Protein AF-A0A8T5MH77-F1 (afdb_monomer)

Secondary structure (DSSP, 8-state):
-HHHHHHHHHHHHHHHHSTT-S-HHHHHHHHHHHHHHHHHHHHHHHHHHHHHHHHHHHHHHHHHHHHHHHHHHHHHHHHHHHHHHHHT-

Sequence (89 aa):
MVFDLLAFAAGVVYGYVNPGKEKKGKLLRKGLRMGVVVGIVFGFLNLFLEGSLGFGATLIGSIIGIGFLTLIFILGTIIGDWLEHKIKK

pLDDT: mean 81.92, std 6.59, range [54.5, 90.06]

Mean predicted aligned error: 6.69 Å

Radius of gyration: 15.95 Å; Cα contacts (8 Å, |Δi|>4): 116; chains: 1; bounding box: 34×19×48 Å

Nearest PDB structures (foldseek):
  6euq-assembly1_A  TM=3.435E-01  e=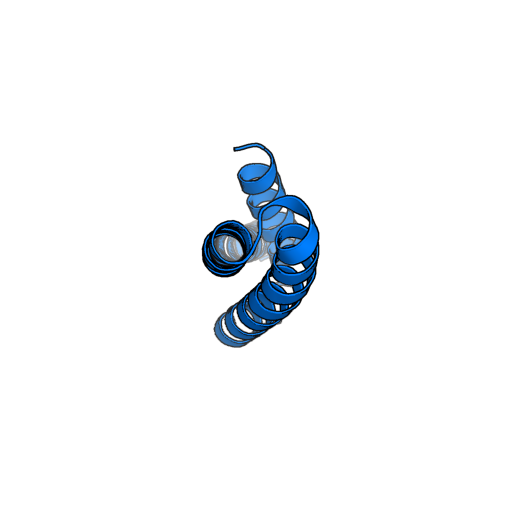7.973E+00  Escherichia coli K-12
  4kjs-assembly2_B  TM=2.609E-01  e=6.104E+00  Bacillus subtilis subsp. subtilis str. 168

Solvent-accessible surface area (backbone atoms only — not comparable to full-atom values): 4326 Å² total; per-residue (Å²): 109,71,66,50,53,50,32,22,51,51,14,22,54,48,12,41,76,48,57,88,75,66,64,66,68,57,55,50,53,51,33,44,52,50,11,48,54,50,9,51,55,54,10,57,57,30,35,78,74,62,31,73,67,39,18,56,54,40,27,54,50,34,31,52,50,37,37,50,41,41,51,42,16,51,53,18,22,55,53,11,28,51,50,35,52,70,74,79,98

Structure (mmCIF, N/CA/C/O backbone):
data_AF-A0A8T5MH77-F1
#
_entry.id   AF-A0A8T5MH77-F1
#
loop_
_atom_site.group_PDB
_atom_site.id
_atom_site.type_symbol
_atom_site.label_atom_id
_atom_site.label_alt_id
_atom_site.label_comp_id
_atom_site.label_asym_id
_atom_site.label_entity_id
_atom_site.label_seq_id
_atom_site.pdbx_PDB_ins_code
_atom_site.Cartn_x
_atom_site.Cartn_y
_atom_site.Cartn_z
_atom_site.occupancy
_atom_site.B_iso_or_equiv
_atom_site.auth_seq_id
_atom_site.auth_comp_id
_atom_site.auth_asym_id
_atom_site.auth_atom_id
_atom_site.pdbx_PDB_model_num
ATOM 1 N N . MET A 1 1 ? -4.839 10.592 -6.833 1.00 76.06 1 MET A N 1
ATOM 2 C CA . MET A 1 1 ? -6.010 11.234 -6.191 1.00 76.06 1 MET A CA 1
ATOM 3 C C . MET A 1 1 ? -7.096 10.232 -5.810 1.00 76.06 1 MET A C 1
ATOM 5 O O . MET A 1 1 ? -7.355 10.085 -4.625 1.00 76.06 1 MET A O 1
ATOM 9 N N . VAL A 1 2 ? -7.713 9.503 -6.753 1.00 86.38 2 VAL A N 1
ATOM 10 C CA . VAL A 1 2 ? -8.780 8.527 -6.415 1.00 86.38 2 VAL A CA 1
ATOM 11 C C . VAL A 1 2 ? -8.258 7.367 -5.557 1.00 86.38 2 VAL A C 1
ATOM 13 O O . VAL A 1 2 ? -8.831 7.068 -4.515 1.00 86.38 2 VAL A O 1
ATOM 16 N N . PHE A 1 3 ? -7.134 6.754 -5.944 1.00 82.12 3 PHE A N 1
ATOM 17 C CA . PHE A 1 3 ? -6.519 5.667 -5.171 1.00 82.12 3 PHE A CA 1
ATOM 18 C C . PHE A 1 3 ? -6.072 6.099 -3.771 1.00 82.12 3 PHE A C 1
ATOM 20 O O . PHE A 1 3 ? -6.174 5.315 -2.835 1.00 82.12 3 PHE A O 1
ATOM 27 N N . ASP A 1 4 ? -5.645 7.353 -3.616 1.00 85.06 4 ASP A N 1
ATOM 28 C CA . ASP A 1 4 ? -5.224 7.915 -2.329 1.00 85.06 4 ASP A CA 1
ATOM 29 C C . ASP A 1 4 ? -6.413 8.011 -1.366 1.00 85.06 4 ASP A C 1
ATOM 31 O O . ASP A 1 4 ? -6.329 7.575 -0.220 1.00 85.06 4 ASP A O 1
ATOM 35 N N . LEU A 1 5 ? -7.553 8.508 -1.858 1.00 88.00 5 LEU A N 1
ATOM 36 C CA . LEU A 1 5 ? -8.809 8.549 -1.109 1.00 88.00 5 LEU A CA 1
ATOM 37 C C . LEU A 1 5 ? -9.311 7.149 -0.747 1.00 88.00 5 LEU A C 1
ATOM 39 O O . LEU A 1 5 ? -9.747 6.934 0.382 1.00 88.00 5 LEU A O 1
ATOM 43 N N . LEU A 1 6 ? -9.223 6.191 -1.674 1.00 89.06 6 LEU A N 1
ATOM 44 C CA . LEU A 1 6 ? -9.608 4.803 -1.411 1.00 89.06 6 LEU A CA 1
ATOM 45 C C . LEU A 1 6 ? -8.706 4.157 -0.356 1.00 89.06 6 LEU A C 1
ATOM 47 O O . LEU A 1 6 ? -9.212 3.516 0.562 1.00 89.06 6 LEU A O 1
ATOM 51 N N . ALA A 1 7 ? -7.389 4.352 -0.447 1.00 85.75 7 ALA A N 1
ATOM 52 C CA . ALA A 1 7 ? -6.437 3.851 0.540 1.00 85.75 7 ALA A CA 1
ATOM 53 C C . ALA A 1 7 ? -6.680 4.481 1.915 1.00 85.75 7 ALA A C 1
ATOM 55 O O . ALA A 1 7 ? -6.673 3.778 2.925 1.00 85.75 7 ALA A O 1
ATOM 56 N N . PHE A 1 8 ? -6.958 5.784 1.957 1.00 88.62 8 PHE A N 1
ATOM 57 C CA . PHE A 1 8 ? -7.305 6.477 3.191 1.00 88.62 8 PHE A CA 1
ATOM 58 C C . PHE A 1 8 ? -8.593 5.925 3.810 1.00 88.62 8 PHE A C 1
ATOM 60 O O . PHE A 1 8 ? -8.584 5.516 4.969 1.00 88.62 8 PHE A O 1
ATOM 67 N N . ALA A 1 9 ? -9.680 5.851 3.037 1.00 88.81 9 ALA A N 1
ATOM 68 C CA . ALA A 1 9 ? -10.970 5.346 3.502 1.00 88.81 9 ALA A CA 1
ATOM 69 C C . ALA A 1 9 ? -10.880 3.883 3.960 1.00 88.81 9 ALA A C 1
ATOM 71 O O . ALA A 1 9 ? -11.375 3.544 5.034 1.00 88.81 9 ALA A O 1
ATOM 72 N N . ALA A 1 10 ? -10.186 3.031 3.200 1.00 87.38 10 ALA A N 1
ATOM 73 C CA . ALA A 1 10 ? -9.917 1.651 3.592 1.00 87.38 10 ALA A CA 1
ATOM 74 C C . ALA A 1 10 ? -9.116 1.584 4.899 1.00 87.38 10 ALA A C 1
ATOM 76 O O . ALA A 1 10 ? -9.421 0.760 5.759 1.00 87.38 10 ALA A O 1
ATOM 77 N N . GLY A 1 11 ? -8.136 2.476 5.075 1.00 86.12 11 GLY A N 1
ATOM 78 C CA . GLY A 1 11 ? -7.385 2.625 6.318 1.00 86.12 11 GLY A CA 1
ATOM 79 C C . GLY A 1 11 ? -8.292 2.978 7.493 1.00 86.12 11 GLY A C 1
ATOM 80 O O . GLY A 1 11 ? -8.242 2.308 8.521 1.00 86.12 11 GLY A O 1
ATOM 81 N N . VAL A 1 12 ? -9.165 3.977 7.333 1.00 87.75 12 VAL A N 1
ATOM 82 C CA . VAL A 1 12 ? -10.127 4.396 8.368 1.00 87.75 12 VAL A CA 1
ATOM 83 C C . VAL A 1 12 ? -11.055 3.251 8.758 1.00 87.75 12 VAL A C 1
ATOM 85 O O . VAL A 1 12 ? -11.175 2.944 9.943 1.00 87.75 12 VAL A O 1
ATOM 88 N N . VAL A 1 13 ? -11.666 2.575 7.782 1.00 88.44 13 VAL A N 1
ATOM 89 C CA . VAL A 1 13 ? -12.546 1.426 8.045 1.00 88.44 13 VAL A CA 1
ATOM 90 C C . VAL A 1 13 ? -11.776 0.304 8.742 1.00 88.44 13 VAL A C 1
ATOM 92 O O . VAL A 1 13 ? -12.260 -0.261 9.721 1.00 88.44 13 VAL A O 1
ATOM 95 N N . TYR A 1 14 ? -10.559 -0.001 8.286 1.00 84.25 14 TYR A N 1
ATOM 96 C CA . TYR A 1 14 ? -9.741 -1.053 8.881 1.00 84.25 14 TYR A CA 1
ATOM 97 C C . TYR A 1 14 ? -9.364 -0.752 10.336 1.00 84.25 14 TYR A C 1
ATOM 99 O O . TYR A 1 14 ? -9.506 -1.639 11.178 1.00 84.25 14 TYR A O 1
ATOM 107 N N . GLY A 1 15 ? -8.933 0.479 10.640 1.00 83.69 15 GLY A N 1
ATOM 108 C CA . GLY A 1 15 ? -8.635 0.912 12.011 1.00 83.69 15 GLY A CA 1
ATOM 109 C C . GLY A 1 15 ? -9.871 0.871 12.909 1.00 83.69 15 GLY A C 1
ATOM 110 O O . GLY A 1 15 ? -9.849 0.291 13.988 1.00 83.69 15 GLY A O 1
ATOM 111 N N . TYR A 1 16 ? -11.010 1.354 12.406 1.00 83.56 16 TYR A N 1
ATOM 112 C CA . TYR A 1 16 ? -12.265 1.326 13.159 1.00 83.56 16 TYR A CA 1
ATOM 113 C C . TYR A 1 16 ? -12.740 -0.101 13.497 1.00 83.56 16 TYR A C 1
ATOM 115 O O . TYR A 1 16 ? -13.257 -0.354 14.584 1.00 83.56 16 TYR A O 1
ATOM 123 N N . VAL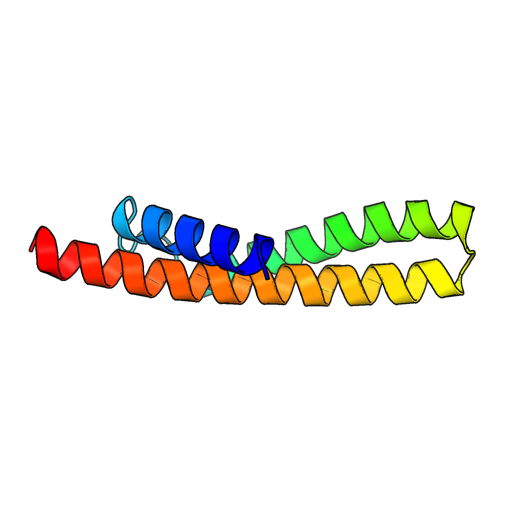 A 1 17 ? -12.576 -1.055 12.573 1.00 83.56 17 VAL A N 1
ATOM 124 C CA . VAL A 1 17 ? -12.996 -2.456 12.773 1.00 83.56 17 VAL A CA 1
ATOM 125 C C . VAL A 1 17 ? -11.974 -3.261 13.590 1.00 83.56 17 VAL A C 1
ATOM 127 O O . VAL A 1 17 ? -12.351 -4.195 14.300 1.00 83.56 17 VAL A O 1
ATOM 130 N N . ASN A 1 18 ? -10.683 -2.926 13.507 1.00 79.81 18 ASN A N 1
ATOM 131 C CA . ASN A 1 18 ? -9.591 -3.658 14.159 1.00 79.81 18 ASN A CA 1
ATOM 132 C C . ASN A 1 18 ? -8.697 -2.753 15.029 1.00 79.81 18 ASN A C 1
ATOM 134 O O . ASN A 1 18 ? -7.476 -2.732 14.823 1.00 79.81 18 ASN A O 1
ATOM 138 N N . PRO A 1 19 ? -9.268 -2.075 16.041 1.00 73.88 19 PRO A N 1
ATOM 139 C CA . PRO A 1 19 ? -8.549 -1.097 16.847 1.00 73.88 19 PRO A CA 1
ATOM 140 C C . PRO A 1 19 ? -7.346 -1.728 17.557 1.00 73.88 19 PRO A C 1
ATOM 142 O O . PRO A 1 19 ? -7.458 -2.773 18.206 1.00 73.88 19 PRO A O 1
ATOM 145 N N . GLY A 1 20 ? -6.169 -1.113 17.413 1.00 70.19 20 GLY A N 1
ATOM 146 C CA . GLY A 1 20 ? -4.958 -1.482 18.157 1.00 70.19 20 GLY A CA 1
ATOM 147 C C . GLY A 1 20 ? -4.347 -2.858 17.846 1.00 70.19 20 GLY A C 1
ATOM 148 O O . GLY A 1 20 ? -3.394 -3.259 18.520 1.00 70.19 20 GLY A O 1
ATOM 149 N N . LYS A 1 21 ? -4.842 -3.596 16.839 1.00 64.19 21 LYS A N 1
ATOM 150 C CA . LYS A 1 21 ? -4.379 -4.971 16.556 1.00 64.19 21 LYS A CA 1
ATOM 151 C C . LYS A 1 21 ? -3.008 -5.061 15.872 1.00 64.19 21 LYS A C 1
ATOM 153 O O . LYS A 1 21 ? -2.363 -6.105 15.967 1.00 64.19 21 LYS A O 1
ATOM 158 N N . GLU A 1 22 ? -2.517 -4.005 15.215 1.00 61.09 22 GLU A N 1
ATOM 159 C CA . GLU A 1 22 ? -1.231 -4.045 14.499 1.00 61.09 22 GLU A CA 1
ATOM 160 C C . GLU A 1 22 ? -0.215 -2.985 14.956 1.00 61.09 22 GLU A C 1
ATOM 162 O O . GLU A 1 22 ? -0.487 -1.788 15.035 1.00 61.09 22 GLU A O 1
ATOM 167 N N . LYS A 1 23 ? 1.039 -3.422 15.160 1.00 71.06 23 LYS A N 1
ATOM 168 C CA . LYS A 1 23 ? 2.190 -2.513 15.266 1.00 71.06 23 LYS A CA 1
ATOM 169 C C . LYS A 1 23 ? 2.343 -1.820 13.910 1.00 71.06 23 LYS A C 1
ATOM 171 O O . LYS A 1 23 ? 2.827 -2.453 12.979 1.00 71.06 23 LYS A O 1
ATOM 176 N N . LYS A 1 24 ? 1.990 -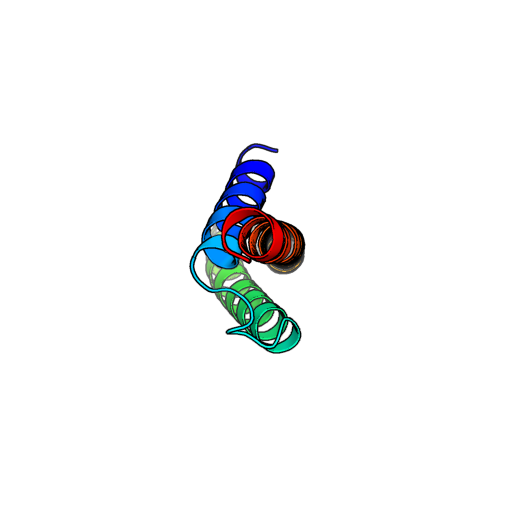0.537 13.803 1.00 69.56 24 LYS A N 1
ATOM 177 C CA . LYS A 1 24 ? 2.014 0.281 12.565 1.00 69.56 24 LYS A CA 1
ATOM 178 C C . LYS A 1 24 ? 3.304 0.123 11.733 1.00 69.56 24 LYS A C 1
ATOM 180 O O . LYS A 1 24 ? 3.264 0.114 10.508 1.00 69.56 24 LYS A O 1
ATOM 185 N N . GLY A 1 25 ? 4.447 -0.120 12.385 1.00 65.19 25 GLY A N 1
ATOM 186 C CA . GLY A 1 25 ? 5.716 -0.440 11.714 1.00 65.19 25 GLY A CA 1
ATOM 187 C C . GLY A 1 25 ? 5.758 -1.788 10.965 1.00 65.19 25 GLY A C 1
ATOM 188 O O . GLY A 1 25 ? 6.455 -1.903 9.960 1.00 65.19 25 GLY A O 1
ATOM 189 N N . LYS A 1 26 ? 5.012 -2.813 11.402 1.00 76.00 26 LYS A N 1
ATOM 190 C CA . LYS A 1 26 ? 4.843 -4.082 10.666 1.00 76.00 26 LYS A CA 1
ATOM 191 C C . LYS A 1 26 ? 4.004 -3.885 9.402 1.00 76.00 26 LYS A C 1
ATOM 193 O O . LYS A 1 26 ? 4.405 -4.391 8.357 1.00 76.00 26 LYS A O 1
ATOM 198 N N . LEU A 1 27 ? 2.925 -3.106 9.483 1.00 73.19 27 LEU A N 1
ATOM 199 C CA . LEU A 1 27 ? 2.113 -2.689 8.331 1.00 73.19 27 LEU A CA 1
ATOM 200 C C . LEU A 1 27 ? 2.968 -1.984 7.274 1.00 73.19 27 LEU A C 1
ATOM 202 O O . LEU A 1 27 ? 2.944 -2.364 6.106 1.00 73.19 27 LEU A O 1
ATOM 206 N N . LEU A 1 28 ? 3.814 -1.045 7.704 1.00 73.88 28 LEU A N 1
ATOM 207 C CA . LEU A 1 28 ? 4.708 -0.300 6.816 1.00 73.88 28 LEU A CA 1
ATOM 208 C C . LEU A 1 28 ? 5.74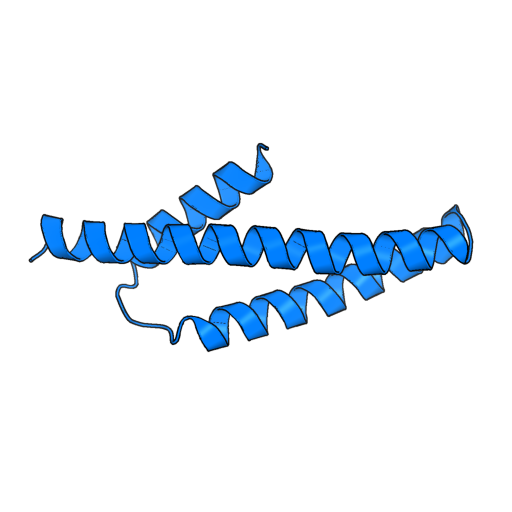6 -1.217 6.141 1.00 73.88 28 LEU A C 1
ATOM 210 O O . LEU A 1 28 ? 5.940 -1.148 4.929 1.00 73.88 28 LEU A O 1
ATOM 214 N N . ARG A 1 29 ? 6.342 -2.162 6.884 1.00 76.81 29 ARG A N 1
ATOM 215 C CA . ARG A 1 29 ? 7.239 -3.190 6.312 1.00 76.81 29 ARG A CA 1
ATOM 216 C C . ARG A 1 29 ? 6.526 -4.121 5.331 1.00 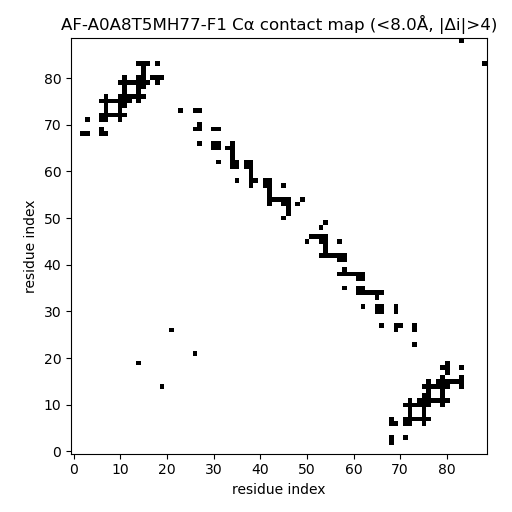76.81 29 ARG A C 1
ATOM 218 O O . ARG A 1 29 ? 7.131 -4.536 4.344 1.00 76.81 29 ARG A O 1
ATOM 225 N N . LYS A 1 30 ? 5.268 -4.477 5.602 1.00 80.12 30 LYS A N 1
ATOM 226 C CA . LYS A 1 30 ? 4.461 -5.337 4.727 1.00 80.12 30 LYS A CA 1
ATOM 227 C C . LYS A 1 30 ? 4.096 -4.607 3.431 1.00 80.12 30 LYS A C 1
ATOM 229 O O . LYS A 1 30 ? 4.246 -5.195 2.364 1.00 80.12 30 LYS A O 1
ATOM 234 N N . GLY A 1 31 ? 3.713 -3.332 3.525 1.00 74.12 31 GLY A N 1
ATOM 235 C CA . GLY A 1 31 ? 3.448 -2.464 2.376 1.00 74.12 31 GLY A CA 1
ATOM 236 C C . GLY A 1 31 ? 4.690 -2.225 1.518 1.00 74.12 31 GLY A C 1
ATOM 237 O O . GLY A 1 31 ? 4.633 -2.431 0.314 1.00 74.12 31 GLY A O 1
ATOM 238 N N . LEU A 1 32 ? 5.848 -1.935 2.125 1.00 79.19 32 LEU A N 1
ATOM 239 C CA . LEU A 1 32 ? 7.132 -1.848 1.409 1.00 79.19 32 LEU A CA 1
ATOM 240 C C . LEU A 1 32 ? 7.495 -3.156 0.697 1.00 79.19 32 LEU A C 1
ATOM 242 O O . LEU A 1 32 ? 7.908 -3.130 -0.458 1.00 79.19 32 LEU A O 1
ATOM 246 N N . ARG A 1 33 ? 7.309 -4.309 1.354 1.00 81.94 33 ARG A N 1
ATOM 247 C CA . ARG A 1 33 ? 7.560 -5.618 0.734 1.00 81.94 33 ARG A CA 1
ATOM 248 C C . ARG A 1 33 ? 6.657 -5.845 -0.477 1.00 81.94 33 ARG A C 1
ATOM 250 O O . ARG A 1 33 ? 7.151 -6.279 -1.511 1.00 81.94 33 ARG A O 1
ATOM 257 N N . MET A 1 34 ? 5.364 -5.533 -0.365 1.00 75.75 34 MET A N 1
ATOM 258 C CA . MET A 1 34 ? 4.451 -5.594 -1.511 1.00 75.75 34 MET A CA 1
ATOM 259 C C . MET A 1 34 ? 4.840 -4.585 -2.594 1.00 75.75 34 MET A C 1
ATOM 261 O O . MET A 1 34 ? 4.805 -4.933 -3.766 1.00 75.75 34 MET A O 1
ATOM 265 N N . GLY A 1 35 ? 5.284 -3.385 -2.216 1.00 78.00 35 GLY A N 1
ATOM 266 C CA . GLY A 1 35 ? 5.765 -2.358 -3.138 1.00 78.00 35 GLY A CA 1
ATOM 267 C C . GLY A 1 35 ? 6.940 -2.818 -3.989 1.00 78.00 35 GLY A C 1
ATOM 268 O O . GLY A 1 35 ? 6.935 -2.631 -5.202 1.00 78.00 35 GLY A O 1
ATOM 269 N N . VAL A 1 36 ? 7.906 -3.495 -3.369 1.00 82.31 36 VAL A N 1
ATOM 270 C CA . VAL A 1 36 ? 9.045 -4.099 -4.069 1.00 82.31 36 VAL A CA 1
ATOM 271 C C . VAL A 1 36 ? 8.589 -5.229 -4.991 1.00 82.31 36 VAL A C 1
ATOM 273 O O . VAL A 1 36 ? 8.995 -5.260 -6.146 1.00 82.31 36 VAL A O 1
ATOM 276 N N . VAL A 1 37 ? 7.718 -6.131 -4.525 1.00 85.25 37 VAL A N 1
ATOM 277 C CA . VAL A 1 37 ? 7.213 -7.243 -5.354 1.00 85.25 37 VAL A CA 1
ATOM 278 C C . VAL A 1 37 ? 6.468 -6.718 -6.582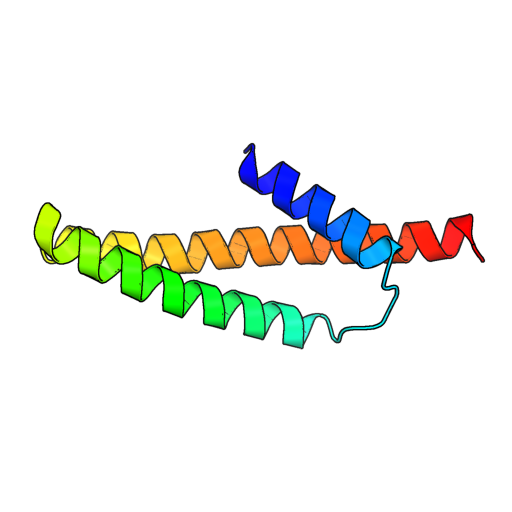 1.00 85.25 37 VAL A C 1
ATOM 280 O O . VAL A 1 37 ? 6.768 -7.122 -7.701 1.00 85.25 37 VAL A O 1
ATOM 283 N N . VAL A 1 38 ? 5.539 -5.783 -6.388 1.00 82.06 38 VAL A N 1
ATOM 284 C CA . VAL A 1 38 ? 4.758 -5.182 -7.474 1.00 82.06 38 VAL A CA 1
ATOM 285 C C . VAL A 1 38 ? 5.668 -4.386 -8.412 1.00 82.06 38 VAL A C 1
ATOM 287 O O . VAL A 1 38 ? 5.579 -4.552 -9.625 1.00 82.06 38 VAL A O 1
ATOM 290 N N . GLY A 1 39 ? 6.600 -3.595 -7.874 1.00 81.25 39 GLY A N 1
ATOM 291 C CA . GLY A 1 39 ? 7.556 -2.835 -8.679 1.00 81.25 39 GLY A CA 1
ATOM 292 C C . GLY A 1 39 ? 8.479 -3.710 -9.524 1.00 81.25 39 GLY A C 1
ATOM 293 O O . GLY A 1 39 ? 8.763 -3.355 -10.662 1.00 81.25 39 GLY A O 1
ATOM 294 N N . ILE A 1 40 ? 8.889 -4.876 -9.020 1.00 85.25 40 ILE A N 1
ATOM 295 C CA . ILE A 1 40 ? 9.655 -5.860 -9.795 1.00 85.25 40 ILE A CA 1
ATOM 296 C C . ILE A 1 40 ? 8.798 -6.443 -10.925 1.00 85.25 40 ILE A C 1
ATOM 298 O O . ILE A 1 40 ? 9.252 -6.478 -12.066 1.00 85.25 40 ILE A O 1
ATOM 302 N N . VAL A 1 41 ? 7.561 -6.861 -10.637 1.00 87.38 41 VAL A N 1
ATOM 303 C CA . VAL A 1 41 ? 6.660 -7.457 -11.640 1.00 87.38 41 VAL A CA 1
ATOM 304 C C . VAL A 1 41 ? 6.361 -6.472 -12.771 1.00 87.38 41 VAL A C 1
ATOM 306 O O . VAL A 1 41 ? 6.581 -6.793 -13.938 1.00 87.38 41 VAL A O 1
ATOM 309 N N . PHE A 1 42 ? 5.916 -5.258 -12.442 1.00 81.38 42 PHE A N 1
ATOM 310 C CA . PHE A 1 42 ? 5.627 -4.234 -13.449 1.00 81.38 42 PHE A CA 1
ATOM 311 C C . PHE A 1 42 ? 6.892 -3.689 -14.112 1.00 81.38 42 PHE A C 1
ATOM 313 O O . PHE A 1 42 ? 6.869 -3.392 -15.303 1.00 81.38 42 PHE A O 1
ATOM 320 N N . GLY A 1 43 ? 8.007 -3.619 -13.380 1.00 83.44 43 GLY A N 1
ATOM 321 C CA . GLY A 1 43 ? 9.311 -3.279 -13.939 1.00 83.44 43 GLY A CA 1
ATOM 322 C C . GLY A 1 43 ? 9.697 -4.242 -15.057 1.00 83.44 43 GLY A C 1
ATOM 323 O O . GLY A 1 43 ? 9.974 -3.797 -16.168 1.00 83.44 43 GLY A O 1
ATOM 324 N N . PHE A 1 44 ? 9.655 -5.554 -14.802 1.00 82.88 44 PHE A N 1
ATOM 325 C CA . PHE A 1 44 ? 9.959 -6.561 -15.822 1.00 82.88 44 PHE A CA 1
ATOM 326 C C . PHE A 1 44 ? 8.997 -6.511 -17.007 1.00 82.88 44 PHE A C 1
ATOM 328 O O . PHE A 1 44 ? 9.457 -6.650 -18.133 1.00 82.88 44 PHE A O 1
ATOM 335 N N . LEU A 1 45 ? 7.702 -6.263 -16.792 1.00 83.31 45 LEU A N 1
ATOM 336 C CA . LEU A 1 45 ? 6.761 -6.065 -17.900 1.00 83.31 45 LEU A CA 1
ATOM 337 C C . LEU A 1 45 ? 7.174 -4.876 -18.780 1.00 83.31 45 LEU A C 1
ATOM 339 O O . LEU A 1 45 ? 7.246 -5.018 -20.000 1.00 83.31 45 LEU A O 1
ATOM 343 N N . ASN A 1 46 ? 7.528 -3.741 -18.173 1.00 80.19 46 ASN A N 1
ATOM 344 C CA . ASN A 1 46 ? 7.982 -2.561 -18.912 1.00 80.19 46 ASN A CA 1
ATOM 345 C C . ASN A 1 46 ? 9.360 -2.727 -19.561 1.00 80.19 46 ASN A C 1
ATOM 347 O O . ASN A 1 46 ? 9.628 -2.080 -20.570 1.00 80.19 46 ASN A O 1
ATOM 351 N N . LEU A 1 47 ? 10.209 -3.633 -19.064 1.00 82.38 47 LEU A N 1
ATOM 352 C CA . LEU A 1 47 ? 11.482 -3.961 -19.712 1.00 82.38 47 LEU A CA 1
ATOM 353 C C . LEU A 1 47 ? 11.278 -4.474 -21.147 1.00 82.38 47 LEU A C 1
ATOM 355 O O . LEU A 1 47 ? 12.084 -4.161 -22.020 1.00 82.38 47 LEU A O 1
ATOM 359 N N . PHE A 1 48 ? 10.198 -5.223 -21.400 1.00 81.00 48 PHE A N 1
ATOM 360 C CA . PHE A 1 48 ? 9.870 -5.743 -22.733 1.00 81.00 48 PHE A CA 1
ATOM 361 C C . PHE A 1 48 ? 9.170 -4.719 -23.642 1.00 81.00 48 PHE A C 1
ATOM 363 O O . PHE A 1 48 ? 9.182 -4.895 -24.857 1.00 81.00 48 PHE A O 1
ATOM 370 N N . LEU A 1 49 ? 8.573 -3.665 -23.076 1.00 80.38 49 LEU A N 1
ATOM 371 C CA . LEU A 1 49 ? 7.831 -2.632 -23.813 1.00 80.38 49 LEU A CA 1
ATOM 372 C C . LEU A 1 49 ? 8.703 -1.417 -24.164 1.00 80.38 49 LEU A C 1
ATOM 374 O O . LEU A 1 49 ? 8.682 -0.950 -25.298 1.00 80.38 49 LEU A O 1
ATOM 378 N N . GLU A 1 50 ? 9.477 -0.918 -23.199 1.00 78.62 50 GLU A N 1
ATOM 379 C CA . GLU A 1 50 ? 10.199 0.364 -23.282 1.00 78.62 50 GLU A CA 1
ATOM 380 C C . GLU A 1 50 ? 11.716 0.224 -23.039 1.00 78.62 50 GLU A C 1
ATOM 382 O O . GLU A 1 50 ? 12.460 1.206 -23.083 1.00 78.62 50 GLU A O 1
ATOM 387 N N . GLY A 1 51 ? 12.205 -0.993 -22.779 1.00 80.06 51 GLY A N 1
ATOM 388 C CA . GLY A 1 51 ? 13.619 -1.263 -22.520 1.00 80.06 51 GLY A CA 1
ATOM 389 C C . GLY A 1 51 ? 14.080 -0.913 -21.097 1.00 80.06 51 GLY A C 1
ATOM 390 O O . GLY A 1 51 ? 13.292 -0.751 -20.162 1.00 80.06 51 GLY A O 1
ATOM 391 N N . SER A 1 52 ? 15.400 -0.836 -20.895 1.00 77.69 52 SER A N 1
ATOM 392 C CA . SER A 1 52 ? 16.026 -0.736 -19.560 1.00 77.69 52 SER A CA 1
ATOM 393 C C . SER A 1 52 ? 15.722 0.565 -18.807 1.00 77.69 52 SER A C 1
ATOM 395 O O . SER A 1 52 ? 15.683 0.570 -17.575 1.00 77.69 52 SER A O 1
ATOM 397 N N . LEU A 1 53 ? 15.466 1.657 -19.530 1.00 77.56 53 LEU A N 1
ATOM 398 C CA . LEU A 1 53 ? 15.080 2.951 -18.958 1.00 77.56 53 LEU A CA 1
ATOM 399 C C . LEU A 1 53 ? 13.659 2.903 -18.367 1.00 77.56 53 LEU A C 1
ATOM 401 O O . LEU A 1 53 ? 13.448 3.363 -17.242 1.00 77.56 53 LEU A O 1
ATOM 405 N N . GLY A 1 54 ? 12.718 2.259 -19.070 1.00 77.00 54 GLY A N 1
ATOM 406 C CA . GLY A 1 54 ? 11.353 2.023 -18.587 1.00 77.00 54 GLY A 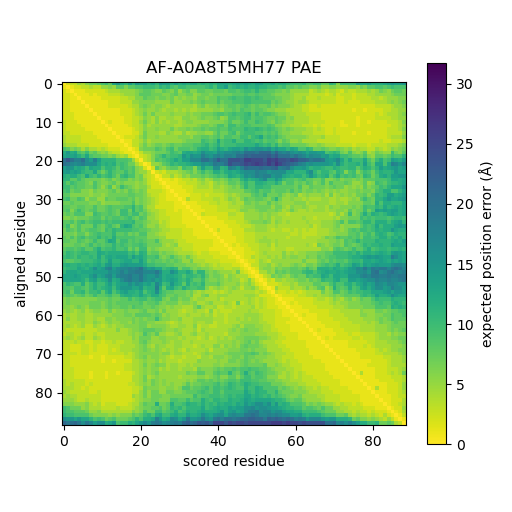CA 1
ATOM 407 C C . GLY A 1 54 ? 11.314 1.119 -17.351 1.00 77.00 54 GLY A C 1
ATOM 408 O O . GLY A 1 54 ? 10.545 1.370 -16.419 1.00 77.00 54 GLY A O 1
ATOM 409 N N . PHE A 1 55 ? 12.211 0.128 -17.272 1.00 78.44 55 PHE A N 1
ATOM 410 C CA . PHE A 1 55 ? 12.359 -0.736 -16.094 1.00 78.44 55 PHE A CA 1
ATOM 411 C C . PHE A 1 55 ? 12.720 0.057 -14.830 1.00 78.44 55 PHE A C 1
ATOM 413 O O . PHE A 1 55 ? 12.021 -0.039 -13.819 1.00 78.44 55 PHE A O 1
ATOM 420 N N . GLY A 1 56 ? 13.788 0.863 -14.882 1.00 79.88 56 GLY A N 1
ATOM 421 C CA . GLY A 1 56 ? 14.270 1.617 -13.720 1.00 79.88 56 GLY A CA 1
ATOM 422 C C . GLY A 1 56 ? 13.241 2.626 -13.203 1.00 79.88 56 GLY A C 1
ATOM 423 O O . GLY A 1 56 ? 12.966 2.674 -12.001 1.00 79.88 56 GLY A O 1
ATOM 424 N N . ALA A 1 57 ? 12.618 3.376 -14.117 1.00 83.50 57 ALA A N 1
ATOM 425 C CA . ALA A 1 57 ? 11.584 4.352 -13.779 1.00 83.50 57 ALA A CA 1
ATOM 426 C C . ALA A 1 57 ? 10.345 3.688 -13.151 1.00 83.50 57 ALA A C 1
ATOM 428 O O . ALA A 1 57 ? 9.849 4.147 -12.119 1.00 83.50 57 ALA A O 1
ATOM 429 N N . THR A 1 58 ? 9.887 2.569 -13.719 1.00 84.19 58 THR A N 1
ATOM 430 C CA . THR A 1 58 ? 8.713 1.832 -13.222 1.00 84.19 58 THR A CA 1
ATOM 431 C C . THR A 1 58 ? 8.968 1.217 -11.854 1.00 84.19 58 THR A C 1
ATOM 433 O O . THR A 1 58 ? 8.111 1.294 -10.971 1.00 84.19 58 THR A O 1
ATOM 436 N N . LEU A 1 59 ? 10.149 0.634 -11.648 1.00 81.94 59 LEU A N 1
ATOM 437 C CA . LEU A 1 59 ? 10.506 -0.005 -10.388 1.00 81.94 59 LEU A CA 1
ATOM 438 C C . LEU A 1 59 ? 10.551 1.015 -9.242 1.00 81.94 59 LEU A C 1
ATOM 440 O O . LEU A 1 59 ? 9.902 0.817 -8.212 1.00 81.94 59 LEU A O 1
ATOM 444 N N . ILE A 1 60 ? 11.251 2.137 -9.442 1.00 85.56 60 ILE A N 1
ATOM 445 C CA . ILE A 1 60 ? 11.345 3.212 -8.444 1.00 85.56 60 ILE A CA 1
ATOM 446 C C . ILE A 1 60 ? 9.968 3.844 -8.207 1.00 85.56 60 ILE A C 1
ATOM 448 O O . ILE A 1 60 ? 9.549 3.992 -7.056 1.00 85.56 60 ILE A O 1
ATOM 452 N N . GLY A 1 61 ? 9.233 4.157 -9.278 1.00 86.50 61 GLY A N 1
ATOM 453 C CA . GLY A 1 61 ? 7.904 4.763 -9.194 1.00 86.50 61 GLY A CA 1
ATOM 454 C C . GLY A 1 61 ? 6.897 3.890 -8.444 1.00 86.50 61 GLY A C 1
ATOM 455 O O . GLY A 1 61 ? 6.157 4.390 -7.599 1.00 86.50 61 GLY A O 1
ATOM 456 N N . SER A 1 62 ? 6.919 2.576 -8.673 1.00 84.19 62 SER A N 1
ATOM 457 C CA . SER A 1 62 ? 6.027 1.627 -7.995 1.00 84.19 62 SER A CA 1
ATOM 458 C C . SER A 1 62 ? 6.335 1.511 -6.504 1.00 84.19 62 SER A C 1
ATOM 460 O O . SER A 1 62 ? 5.416 1.507 -5.683 1.00 84.19 62 SER A O 1
ATOM 462 N N . ILE A 1 63 ? 7.619 1.461 -6.132 1.00 85.62 63 ILE A N 1
ATOM 463 C CA . ILE A 1 63 ? 8.036 1.399 -4.725 1.00 85.62 63 ILE A CA 1
ATOM 464 C C . ILE A 1 63 ? 7.597 2.668 -3.987 1.00 85.62 63 ILE A C 1
ATOM 466 O O . ILE A 1 63 ? 7.003 2.575 -2.910 1.00 85.62 63 ILE A O 1
ATOM 470 N N . ILE A 1 64 ? 7.846 3.842 -4.575 1.00 88.06 64 ILE A N 1
ATOM 471 C CA . ILE A 1 64 ? 7.458 5.130 -3.986 1.00 88.06 64 ILE A CA 1
ATOM 472 C C . ILE A 1 64 ? 5.931 5.242 -3.905 1.00 88.06 64 ILE A C 1
ATOM 474 O O . ILE A 1 64 ? 5.406 5.570 -2.843 1.00 88.06 64 ILE A O 1
ATOM 478 N N . GLY A 1 65 ? 5.213 4.919 -4.984 1.00 87.56 65 GLY A N 1
ATOM 479 C CA . GLY A 1 65 ? 3.753 5.012 -5.044 1.00 87.56 65 GLY A CA 1
ATOM 480 C C . GLY A 1 65 ? 3.060 4.106 -4.026 1.00 87.56 65 GLY A C 1
ATOM 481 O O . GLY A 1 65 ? 2.194 4.555 -3.275 1.00 87.56 65 GLY A O 1
ATOM 482 N N . ILE A 1 66 ? 3.484 2.844 -3.926 1.00 86.12 66 ILE A N 1
ATOM 483 C CA . ILE A 1 66 ? 2.920 1.893 -2.956 1.00 86.12 66 ILE A CA 1
ATOM 484 C C . ILE A 1 66 ? 3.321 2.267 -1.529 1.00 86.12 66 ILE A C 1
ATOM 486 O O . ILE A 1 66 ? 2.503 2.157 -0.612 1.00 86.12 66 ILE 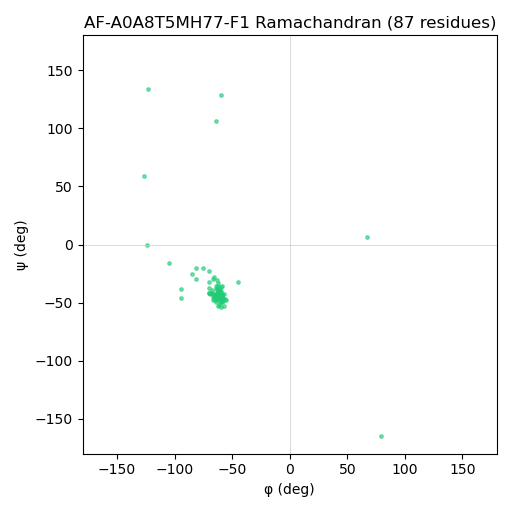A O 1
ATOM 490 N N . GLY A 1 67 ? 4.547 2.755 -1.327 1.00 86.75 67 GLY A N 1
ATOM 491 C CA . GLY A 1 67 ? 4.985 3.303 -0.045 1.00 86.75 67 GLY A CA 1
ATOM 492 C C . GLY A 1 67 ? 4.110 4.475 0.408 1.00 86.75 67 GLY A C 1
ATOM 493 O O . GLY A 1 67 ? 3.659 4.496 1.554 1.00 86.75 67 GLY A O 1
ATOM 494 N N . PHE A 1 68 ? 3.800 5.400 -0.500 1.00 88.19 68 PHE A N 1
ATOM 495 C CA . PHE A 1 68 ? 2.944 6.554 -0.231 1.00 88.19 68 PHE A CA 1
ATOM 496 C C . PHE A 1 68 ? 1.499 6.143 0.088 1.00 88.19 68 PHE A C 1
ATOM 498 O O . PHE A 1 68 ? 0.953 6.567 1.107 1.00 88.19 68 PHE A O 1
ATOM 505 N N . LEU A 1 69 ? 0.912 5.231 -0.696 1.00 86.31 69 LEU A N 1
ATOM 506 C CA . LEU A 1 69 ? -0.415 4.660 -0.416 1.00 86.31 69 LEU A CA 1
ATOM 507 C C . LEU A 1 69 ? -0.456 3.936 0.934 1.00 86.31 69 LEU A C 1
ATOM 509 O O . LEU A 1 69 ? -1.418 4.077 1.686 1.00 86.31 69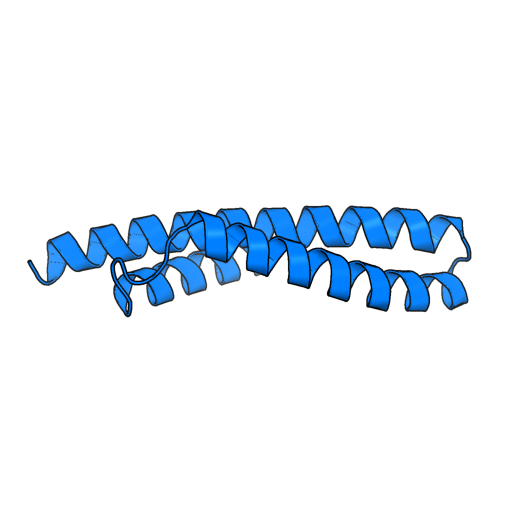 LEU A O 1
ATOM 513 N N . THR A 1 70 ? 0.607 3.202 1.272 1.00 84.75 70 THR A N 1
ATOM 514 C CA . THR A 1 70 ? 0.744 2.547 2.580 1.00 84.75 70 THR A CA 1
ATOM 515 C C . THR A 1 70 ? 0.769 3.580 3.706 1.00 84.75 70 THR A C 1
ATOM 517 O O . THR A 1 70 ? 0.134 3.374 4.738 1.00 84.75 70 THR A O 1
ATOM 520 N N . LEU A 1 71 ? 1.468 4.702 3.518 1.00 88.00 71 LEU A N 1
ATOM 521 C CA . LEU A 1 71 ? 1.530 5.783 4.501 1.00 88.00 71 LEU A CA 1
ATOM 522 C C . LEU A 1 71 ? 0.144 6.400 4.739 1.00 88.00 71 LEU A C 1
ATOM 524 O O . LEU A 1 71 ? -0.276 6.548 5.887 1.00 88.00 71 LEU A O 1
ATOM 528 N N . ILE A 1 72 ? -0.584 6.694 3.659 1.00 90.06 72 ILE A N 1
ATOM 529 C CA . ILE A 1 72 ? -1.952 7.228 3.708 1.00 90.06 72 ILE A CA 1
ATOM 530 C C . ILE A 1 72 ? -2.903 6.242 4.387 1.00 90.06 72 ILE A C 1
ATOM 532 O O . ILE A 1 72 ? -3.677 6.634 5.260 1.00 90.06 72 ILE A O 1
ATOM 536 N N . PHE A 1 73 ? -2.820 4.959 4.033 1.00 86.44 73 PHE A N 1
ATOM 537 C CA . PHE A 1 73 ? -3.605 3.908 4.673 1.00 86.44 73 PHE A CA 1
ATOM 538 C C . PHE A 1 73 ? -3.333 3.862 6.179 1.00 86.44 73 PHE A C 1
ATOM 540 O O . PHE A 1 73 ? -4.272 3.854 6.972 1.00 86.44 73 PHE A O 1
ATOM 547 N N . ILE A 1 74 ? -2.060 3.905 6.592 1.00 86.44 74 ILE A N 1
ATOM 548 C CA . ILE A 1 74 ? -1.690 3.935 8.011 1.00 86.44 74 ILE A CA 1
ATOM 549 C C . ILE A 1 74 ? -2.300 5.162 8.692 1.00 86.44 74 ILE A C 1
ATOM 551 O O . ILE A 1 74 ? -2.911 4.997 9.742 1.00 86.44 74 ILE A O 1
ATOM 555 N N . LEU A 1 75 ? -2.214 6.361 8.110 1.00 88.44 75 LEU A N 1
ATOM 556 C CA . LEU A 1 75 ? -2.871 7.552 8.671 1.00 88.44 75 LEU A CA 1
ATOM 557 C C . LEU A 1 75 ? -4.383 7.349 8.837 1.00 88.44 75 LEU A C 1
ATOM 559 O O . LEU A 1 75 ? -4.924 7.662 9.898 1.00 88.44 75 LEU A O 1
ATOM 563 N N . GLY A 1 76 ? -5.037 6.744 7.843 1.00 87.19 76 GLY A N 1
ATOM 564 C CA . GLY A 1 76 ? -6.435 6.333 7.934 1.00 87.19 76 GLY A CA 1
ATOM 565 C C . GLY A 1 76 ? -6.687 5.411 9.130 1.00 87.19 76 GLY A C 1
ATOM 566 O O . GLY A 1 76 ? -7.579 5.688 9.927 1.00 87.19 76 GLY A O 1
ATOM 567 N N . THR A 1 77 ? -5.859 4.377 9.333 1.00 87.25 77 THR A N 1
ATOM 568 C CA . THR A 1 77 ? -6.019 3.453 10.478 1.00 87.25 77 THR A CA 1
ATOM 569 C C . THR A 1 77 ? -5.938 4.159 11.828 1.00 87.25 77 THR A C 1
ATOM 571 O O . THR A 1 77 ? -6.701 3.829 12.726 1.00 87.25 77 THR A O 1
ATOM 574 N N . ILE A 1 78 ? -5.085 5.180 11.972 1.00 86.00 78 ILE A N 1
ATOM 575 C CA . ILE A 1 78 ? -4.988 5.966 13.215 1.00 86.00 78 ILE A CA 1
ATOM 576 C C . ILE A 1 78 ? -6.294 6.709 13.497 1.00 86.00 78 ILE A C 1
ATOM 578 O O . ILE A 1 78 ? -6.752 6.747 14.638 1.00 86.00 78 ILE A O 1
ATOM 582 N N . ILE A 1 79 ? -6.885 7.298 12.460 1.00 88.44 79 ILE A N 1
ATOM 583 C CA . ILE A 1 79 ? -8.149 8.029 12.567 1.00 88.44 79 ILE A CA 1
ATOM 584 C C . ILE A 1 79 ? -9.296 7.058 12.863 1.00 88.44 79 ILE A C 1
ATOM 586 O O . ILE A 1 79 ? -10.125 7.346 13.722 1.00 88.44 79 ILE A O 1
ATOM 590 N N . GLY A 1 80 ? -9.308 5.893 12.210 1.00 87.25 80 GLY A N 1
ATOM 591 C CA . GLY A 1 80 ? -10.256 4.812 12.478 1.00 87.25 80 GLY A CA 1
ATOM 592 C C . GLY A 1 80 ? -10.208 4.322 13.927 1.00 87.25 80 GLY A C 1
ATOM 593 O O . GLY A 1 80 ? -11.248 4.264 14.580 1.00 87.25 80 GLY A O 1
ATOM 594 N N . ASP A 1 81 ? -9.007 4.052 14.446 1.00 85.56 81 ASP A N 1
ATOM 595 C CA . ASP A 1 81 ? -8.783 3.664 15.846 1.00 85.56 81 ASP A CA 1
ATOM 596 C C . ASP A 1 81 ? -9.301 4.746 16.815 1.00 85.56 81 ASP A C 1
ATOM 598 O O . ASP A 1 81 ? -9.941 4.445 17.821 1.00 85.56 81 ASP A O 1
ATOM 602 N N . TRP A 1 82 ? -9.047 6.025 16.514 1.00 85.38 82 TRP A N 1
ATOM 603 C CA . TRP A 1 82 ? -9.512 7.144 17.340 1.00 85.38 82 TRP A CA 1
ATOM 604 C C . TRP A 1 82 ? -11.040 7.304 17.322 1.00 85.38 82 TRP A C 1
ATOM 606 O O . TRP A 1 82 ? -11.644 7.586 18.358 1.00 85.38 82 TRP A O 1
ATOM 616 N N . LEU A 1 83 ? -11.669 7.098 16.161 1.00 86.88 83 LEU A N 1
ATOM 617 C CA . LEU A 1 83 ? -13.126 7.077 16.007 1.00 86.88 83 LEU A CA 1
ATOM 618 C C . LEU A 1 83 ? -13.760 5.934 16.802 1.00 86.88 83 LEU A C 1
ATOM 620 O O . LEU A 1 83 ? -14.767 6.151 17.472 1.00 86.88 83 LEU A O 1
ATOM 624 N N . GLU A 1 84 ? -13.174 4.736 16.761 1.00 87.44 84 GLU A N 1
ATOM 625 C CA . GLU A 1 84 ? -13.646 3.594 17.552 1.00 87.44 84 GLU A CA 1
ATOM 626 C C . GLU A 1 84 ? -13.623 3.926 19.042 1.00 87.44 84 GLU A C 1
ATOM 628 O O . GLU A 1 84 ? -14.645 3.775 19.717 1.00 87.44 84 GLU A O 1
ATOM 633 N N . HIS A 1 85 ? -12.513 4.501 19.510 1.00 84.06 85 HIS A N 1
ATOM 634 C CA . HIS A 1 85 ? -12.347 4.869 20.907 1.00 84.06 85 HIS A CA 1
ATOM 635 C C . HIS A 1 85 ? -13.337 5.934 21.387 1.00 84.06 85 HIS A C 1
ATOM 637 O O . HIS A 1 85 ? -13.673 5.932 22.559 1.00 84.06 85 HIS A O 1
ATOM 643 N N . LYS A 1 86 ? -13.790 6.847 20.520 1.00 85.31 86 LYS A N 1
ATOM 644 C CA . LYS A 1 86 ? -14.778 7.878 20.889 1.00 85.31 86 LYS A CA 1
ATOM 645 C C . LYS A 1 86 ? -16.231 7.425 20.790 1.00 85.31 86 LYS A C 1
ATOM 647 O O . LYS A 1 86 ? -17.095 8.061 21.383 1.00 85.31 86 LYS A O 1
ATOM 652 N N . ILE A 1 87 ? -16.516 6.439 19.940 1.00 85.75 87 ILE A N 1
ATOM 653 C CA . ILE A 1 87 ? -17.891 6.007 19.650 1.00 85.75 87 ILE A CA 1
ATOM 654 C C . ILE A 1 87 ? -18.292 4.832 20.542 1.00 85.75 87 ILE A C 1
ATOM 656 O O . ILE A 1 87 ? -19.447 4.746 20.951 1.00 85.75 87 ILE A O 1
ATOM 660 N N . LYS A 1 88 ? -17.368 3.900 20.802 1.00 74.69 88 LYS A N 1
ATOM 661 C CA . LYS A 1 88 ? -17.648 2.668 21.557 1.00 74.69 88 LYS A CA 1
ATOM 662 C C . LYS A 1 88 ? -17.120 2.677 22.990 1.00 74.69 88 LYS A C 1
ATOM 664 O O . LYS A 1 88 ? -17.529 1.822 23.773 1.00 74.69 88 LYS A O 1
ATOM 669 N N . LYS A 1 89 ? -16.214 3.593 23.319 1.00 54.50 89 LYS A N 1
ATOM 670 C CA . LYS A 1 89 ? -15.702 3.838 24.669 1.00 54.50 89 LYS A CA 1
ATOM 671 C C . LYS A 1 89 ? -16.035 5.262 25.087 1.00 54.50 89 LYS A C 1
ATOM 673 O O . LYS A 1 89 ? -16.137 5.454 26.316 1.00 54.50 89 LYS A O 1
#

Foldseek 3Di:
DVLLVVLLQLLLQCLQVQPPPDDLVVLLVVLLVVLQVVLQVVLVVLCVVPNDVSSVCSSVCSSVVSSSSSVSSPVSSVNNNVVNVVPVD